Protein AF-A0A2D8EIG7-F1 (afdb_monomer_lite)

Sequence (64 aa):
MERFLAWRILPRLMMFVMTFMYIRVIEWFMSLPPDAMTSQATALTATVTGAMTGAFAVWLGSEK

Secondary structure (DSSP, 8-state):
-HHHHHTTHHHHHHHHHHHHHHHHHHHHHHHS-TTT--HHHHHHHHHHHHHHHHHHHHHHHHT-

pLDDT: mean 83.29, std 14.2, range [49.44, 95.94]

Structure (mmCIF, N/CA/C/O backbone):
data_AF-A0A2D8EIG7-F1
#
_entry.id   AF-A0A2D8EIG7-F1
#
loop_
_atom_site.group_PDB
_atom_site.id
_atom_site.type_symbol
_atom_site.label_atom_id
_atom_site.label_alt_id
_atom_site.label_comp_id
_atom_site.label_asym_id
_atom_site.label_entity_id
_atom_site.label_seq_id
_atom_site.pdbx_PDB_ins_code
_atom_site.Cartn_x
_atom_site.Cartn_y
_atom_site.Cartn_z
_atom_site.occupancy
_atom_site.B_iso_or_equiv
_atom_site.auth_seq_id
_atom_site.auth_comp_id
_atom_site.auth_asym_id
_atom_site.auth_atom_id
_atom_site.pdbx_PDB_model_num
ATOM 1 N N . MET A 1 1 ? -28.767 -1.962 15.095 1.00 49.44 1 MET A N 1
ATOM 2 C CA . MET A 1 1 ? -27.804 -1.071 14.408 1.00 49.44 1 MET A CA 1
ATOM 3 C C . MET A 1 1 ? -26.654 -0.658 15.336 1.00 49.44 1 MET A C 1
ATOM 5 O O . MET A 1 1 ? -25.509 -0.710 14.913 1.00 49.44 1 MET A O 1
ATOM 9 N N . GLU A 1 2 ? -26.915 -0.385 16.620 1.00 49.81 2 GLU A N 1
ATOM 10 C CA . GLU A 1 2 ? -25.896 0.031 17.608 1.00 49.81 2 GLU A CA 1
ATOM 11 C C . GLU A 1 2 ? -24.822 -1.030 17.931 1.00 49.81 2 GLU A C 1
ATOM 13 O O . GLU A 1 2 ? -23.654 -0.695 18.102 1.00 49.81 2 GLU A O 1
ATOM 18 N N . ARG A 1 3 ? -25.158 -2.330 17.923 1.00 50.12 3 ARG A N 1
ATOM 19 C CA . ARG A 1 3 ? -24.183 -3.414 18.187 1.00 50.12 3 ARG A CA 1
ATOM 20 C C . ARG A 1 3 ? -23.150 -3.631 17.068 1.00 50.12 3 ARG A C 1
ATOM 22 O O . ARG A 1 3 ? -22.052 -4.097 17.345 1.00 50.12 3 ARG A O 1
ATOM 29 N N . PHE A 1 4 ? -23.476 -3.269 15.824 1.00 49.72 4 PHE A N 1
ATOM 30 C CA . PHE A 1 4 ? -22.571 -3.412 14.671 1.00 49.72 4 PHE A CA 1
ATOM 31 C C . PHE A 1 4 ? -21.498 -2.308 14.650 1.00 49.72 4 PHE A C 1
ATOM 33 O O . PHE A 1 4 ? -20.348 -2.551 14.287 1.00 49.72 4 PHE A O 1
ATOM 40 N N . LEU A 1 5 ? -21.866 -1.112 15.121 1.00 52.59 5 LEU A N 1
ATOM 41 C CA . LEU A 1 5 ? -20.951 0.001 15.386 1.00 52.59 5 LEU A CA 1
ATOM 42 C C . LEU A 1 5 ? -20.090 -0.256 16.635 1.00 52.59 5 LEU A C 1
ATOM 44 O O . LEU A 1 5 ? -18.892 0.014 16.607 1.00 52.59 5 LEU A O 1
ATOM 48 N N . ALA A 1 6 ? -20.663 -0.858 17.688 1.00 54.16 6 ALA A N 1
ATOM 49 C CA . ALA A 1 6 ? -19.956 -1.158 18.938 1.00 54.16 6 ALA A CA 1
ATOM 50 C C . ALA A 1 6 ? -18.772 -2.132 18.774 1.00 54.16 6 ALA A C 1
ATOM 52 O O . 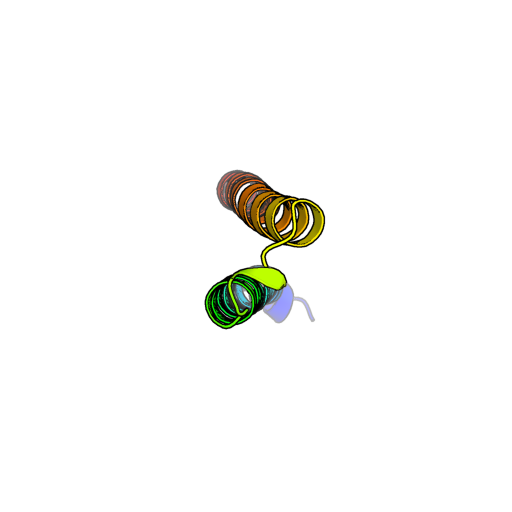ALA A 1 6 ? -17.803 -2.052 19.520 1.00 54.16 6 ALA A O 1
ATOM 53 N N . TRP A 1 7 ? -18.821 -3.040 17.794 1.00 58.25 7 TRP A N 1
ATOM 54 C CA . TRP A 1 7 ? -17.748 -4.016 17.551 1.00 58.25 7 TRP A CA 1
ATOM 55 C C . TRP A 1 7 ? -16.658 -3.534 16.581 1.00 58.25 7 TRP A C 1
ATOM 57 O O . TRP A 1 7 ? -15.729 -4.293 16.294 1.00 58.25 7 TRP A O 1
ATOM 67 N N . ARG A 1 8 ? -16.762 -2.305 16.042 1.00 64.12 8 ARG A N 1
ATOM 68 C CA . ARG A 1 8 ? -15.850 -1.762 15.009 1.00 64.12 8 ARG A CA 1
ATOM 69 C C . ARG A 1 8 ? -15.554 -2.761 13.869 1.00 64.12 8 ARG A C 1
ATOM 71 O O . ARG A 1 8 ? -14.464 -2.768 13.295 1.00 64.12 8 ARG A O 1
ATOM 78 N N . ILE A 1 9 ? -16.535 -3.594 13.508 1.00 71.31 9 ILE A N 1
ATOM 79 C CA . ILE A 1 9 ? -16.396 -4.614 12.453 1.00 71.31 9 ILE A CA 1
ATOM 80 C C . ILE A 1 9 ? -16.160 -3.962 11.091 1.00 71.31 9 ILE A C 1
ATOM 82 O O . ILE A 1 9 ? -15.322 -4.437 10.336 1.00 71.31 9 ILE A O 1
ATOM 86 N N . LEU A 1 10 ? -16.846 -2.853 10.799 1.00 72.31 10 LEU A N 1
ATOM 87 C CA . LEU A 1 10 ? -16.692 -2.099 9.550 1.00 72.31 10 LEU A CA 1
ATOM 88 C C . LEU A 1 10 ? -15.244 -1.618 9.323 1.00 72.31 10 LEU A C 1
ATOM 90 O O . LEU A 1 10 ? -14.680 -1.970 8.291 1.00 72.31 10 LEU A O 1
ATOM 94 N N . PRO A 1 11 ? -14.599 -0.909 10.274 1.00 75.75 11 PRO A N 1
ATOM 95 C CA . PRO A 1 11 ? -13.182 -0.558 10.168 1.00 75.75 11 PRO A CA 1
ATOM 96 C C . PRO A 1 11 ? -12.258 -1.766 9.972 1.00 75.75 11 PRO A C 1
ATOM 98 O O . PRO A 1 11 ? -11.365 -1.728 9.132 1.00 75.75 11 PRO A O 1
ATOM 101 N N . ARG A 1 12 ? -12.477 -2.861 10.711 1.00 77.25 12 ARG A N 1
ATOM 102 C CA . ARG A 1 12 ? -11.640 -4.072 10.609 1.00 77.25 12 ARG A CA 1
ATOM 103 C C . ARG A 1 12 ? -11.805 -4.784 9.265 1.00 77.25 12 ARG A C 1
ATOM 105 O O . ARG A 1 12 ? -10.818 -5.197 8.664 1.00 77.25 12 ARG A O 1
ATOM 112 N N . LEU A 1 13 ? -13.035 -4.880 8.766 1.00 83.50 13 LEU A N 1
ATOM 113 C CA . LEU A 1 13 ? -13.333 -5.406 7.436 1.00 83.50 13 LEU A CA 1
ATOM 114 C C . LEU A 1 13 ? -12.693 -4.529 6.354 1.00 83.50 13 LEU A C 1
ATOM 116 O O . LEU A 1 13 ? -12.098 -5.044 5.414 1.00 83.50 13 LEU A O 1
ATOM 120 N N . MET A 1 14 ? -12.764 -3.207 6.509 1.00 81.88 14 MET A N 1
ATOM 121 C CA . MET A 1 14 ? -12.155 -2.259 5.579 1.00 81.88 14 MET A CA 1
ATOM 122 C C . MET A 1 14 ? -10.626 -2.395 5.544 1.00 81.88 14 MET A C 1
ATOM 124 O O . MET A 1 14 ? -10.048 -2.376 4.459 1.00 81.88 14 MET A O 1
ATOM 128 N N . MET A 1 15 ? -9.980 -2.639 6.691 1.00 84.56 15 MET A N 1
ATOM 129 C CA . MET A 1 15 ? -8.548 -2.966 6.761 1.00 84.56 15 MET A CA 1
ATOM 130 C C . MET A 1 15 ? -8.209 -4.280 6.052 1.00 84.56 15 MET A C 1
ATOM 132 O O . MET A 1 15 ? -7.205 -4.359 5.340 1.00 84.56 15 MET A O 1
ATOM 136 N N . PHE A 1 16 ? -9.057 -5.301 6.193 1.00 87.81 16 PHE A N 1
ATOM 137 C CA . PHE A 1 16 ? -8.878 -6.569 5.488 1.00 87.81 16 PHE A CA 1
ATOM 138 C C . PHE A 1 16 ? -8.997 -6.397 3.966 1.00 87.81 16 PHE A C 1
ATOM 140 O O . PHE A 1 16 ? -8.132 -6.863 3.227 1.00 87.81 16 PHE A O 1
ATOM 147 N N . VAL A 1 17 ? -10.011 -5.666 3.493 1.00 89.31 17 VAL A N 1
ATOM 148 C CA . VAL A 1 17 ? -10.203 -5.373 2.061 1.00 89.31 17 VAL A CA 1
ATOM 149 C C . VAL A 1 17 ? -9.034 -4.561 1.497 1.00 89.31 17 VAL A C 1
ATOM 151 O O . VAL A 1 17 ? -8.522 -4.896 0.431 1.00 89.31 17 VAL A O 1
ATOM 154 N N . MET A 1 18 ? -8.569 -3.537 2.219 1.00 86.81 18 MET A N 1
ATOM 155 C CA . MET A 1 18 ? -7.383 -2.754 1.846 1.00 86.81 18 MET A CA 1
ATOM 156 C C . MET A 1 18 ? -6.134 -3.634 1.728 1.00 86.81 18 MET A C 1
ATOM 158 O O . MET A 1 18 ? -5.412 -3.552 0.736 1.00 86.81 18 MET A O 1
ATOM 162 N N . THR A 1 19 ? -5.916 -4.527 2.696 1.00 89.25 19 THR A N 1
ATOM 163 C CA . THR A 1 19 ? -4.781 -5.462 2.688 1.00 89.25 19 THR A CA 1
ATOM 164 C C . THR A 1 19 ? -4.856 -6.436 1.515 1.00 89.25 19 THR A C 1
ATOM 166 O O . THR A 1 19 ? -3.857 -6.674 0.841 1.00 89.25 19 THR A O 1
ATOM 169 N N . PHE A 1 20 ? -6.045 -6.962 1.221 1.00 92.38 20 PHE A N 1
ATOM 170 C CA . PHE A 1 20 ? -6.256 -7.835 0.070 1.00 92.38 20 PHE A CA 1
ATOM 171 C C . PHE A 1 20 ? -5.964 -7.121 -1.257 1.00 92.38 20 PHE A C 1
ATOM 173 O O . PHE A 1 20 ? -5.265 -7.666 -2.110 1.00 92.38 20 PHE A O 1
ATOM 180 N N . MET A 1 21 ? -6.455 -5.890 -1.424 1.00 91.38 21 MET A N 1
ATOM 181 C CA . MET A 1 21 ? -6.202 -5.104 -2.636 1.00 91.38 21 MET A CA 1
ATOM 182 C C . MET A 1 21 ? -4.719 -4.765 -2.801 1.00 91.38 21 MET A C 1
ATOM 184 O O . MET A 1 21 ? -4.206 -4.826 -3.915 1.00 91.38 21 MET A O 1
ATOM 188 N N . TYR A 1 22 ? -4.012 -4.483 -1.707 1.00 91.00 22 TYR A N 1
ATOM 189 C CA . TYR A 1 22 ? -2.565 -4.275 -1.732 1.00 91.00 22 TYR A CA 1
ATOM 190 C C . TYR A 1 22 ? -1.805 -5.500 -2.250 1.00 91.00 22 TYR A 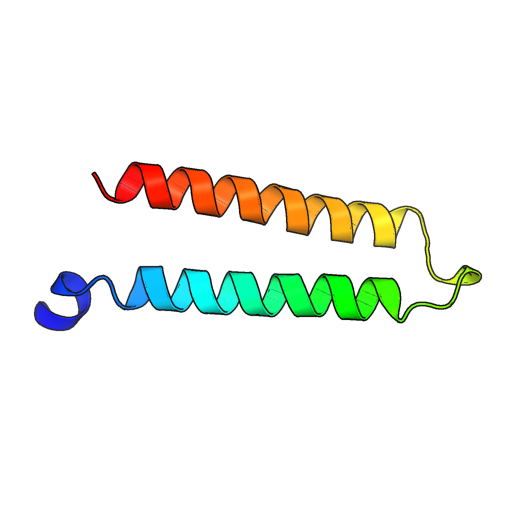C 1
ATOM 192 O O . TYR A 1 22 ? -0.996 -5.375 -3.170 1.00 91.00 22 TYR A O 1
ATOM 200 N N . ILE A 1 23 ? -2.112 -6.688 -1.717 1.00 92.44 23 ILE A N 1
ATOM 201 C CA . ILE A 1 23 ? -1.509 -7.943 -2.184 1.00 92.44 23 ILE A CA 1
ATOM 202 C C . ILE A 1 23 ? -1.768 -8.117 -3.683 1.00 92.44 23 ILE A C 1
ATOM 204 O O . ILE A 1 23 ? -0.838 -8.393 -4.434 1.00 92.44 23 ILE A O 1
ATOM 208 N N . ARG A 1 24 ? -2.998 -7.857 -4.141 1.00 95.00 24 ARG A N 1
ATOM 209 C CA . ARG A 1 24 ? -3.357 -7.968 -5.561 1.00 95.00 24 ARG A CA 1
ATOM 210 C C . ARG A 1 24 ? -2.597 -7.005 -6.467 1.00 95.00 24 ARG A C 1
ATOM 212 O O . ARG A 1 24 ? -2.241 -7.395 -7.574 1.00 95.00 24 ARG A O 1
ATOM 219 N N . VAL A 1 25 ? -2.334 -5.777 -6.021 1.00 94.31 25 VAL A N 1
ATOM 220 C CA . VAL A 1 25 ? -1.539 -4.805 -6.792 1.00 94.31 25 VAL A CA 1
ATOM 221 C C . VAL A 1 25 ? -0.077 -5.246 -6.888 1.00 94.31 25 VAL A C 1
ATOM 223 O O . VAL A 1 25 ? 0.511 -5.139 -7.962 1.00 94.31 25 VAL A O 1
ATOM 226 N N . ILE A 1 26 ? 0.495 -5.798 -5.814 1.00 93.81 26 ILE A N 1
ATOM 227 C CA . ILE A 1 26 ? 1.860 -6.345 -5.849 1.00 93.81 26 ILE A CA 1
ATOM 228 C C . ILE A 1 26 ? 1.937 -7.565 -6.761 1.00 93.81 26 ILE A C 1
ATOM 230 O O . ILE A 1 26 ? 2.814 -7.621 -7.618 1.00 93.81 26 ILE A O 1
ATOM 234 N N . GLU A 1 27 ? 1.027 -8.526 -6.596 1.00 95.12 27 GLU A N 1
ATOM 235 C CA . GLU A 1 27 ? 0.974 -9.731 -7.429 1.00 95.12 27 GLU A CA 1
ATOM 236 C C . GLU A 1 27 ? 0.836 -9.365 -8.907 1.00 95.12 27 GLU A C 1
ATOM 238 O O . GLU A 1 27 ? 1.559 -9.902 -9.746 1.00 95.12 27 GLU A O 1
ATOM 243 N N . TRP A 1 28 ? -0.031 -8.398 -9.223 1.00 95.31 28 TRP A N 1
ATOM 244 C CA . TRP A 1 28 ? -0.150 -7.859 -10.571 1.00 95.31 28 TRP A CA 1
ATOM 245 C C . TRP A 1 28 ? 1.177 -7.274 -11.063 1.00 95.31 28 TRP A C 1
ATOM 247 O O . TRP A 1 28 ? 1.654 -7.690 -12.116 1.00 95.31 28 TRP A O 1
ATOM 257 N N . PHE A 1 29 ? 1.806 -6.369 -10.306 1.00 94.75 29 PHE A N 1
ATOM 258 C CA . PHE A 1 29 ? 3.050 -5.720 -10.727 1.00 94.75 29 PHE A CA 1
ATOM 259 C C . PHE A 1 29 ? 4.197 -6.723 -10.917 1.00 94.75 29 PHE A C 1
ATOM 261 O O . PHE A 1 29 ? 4.943 -6.622 -11.886 1.00 94.75 29 PHE A O 1
ATOM 268 N N . MET A 1 30 ? 4.307 -7.727 -10.042 1.00 94.69 30 MET A N 1
ATOM 269 C CA . MET A 1 30 ? 5.302 -8.801 -10.152 1.00 94.69 30 MET A CA 1
ATOM 270 C C . MET A 1 30 ? 5.024 -9.768 -11.309 1.00 94.69 30 MET A C 1
ATOM 272 O O . MET A 1 30 ? 5.946 -10.431 -11.776 1.00 94.69 30 MET A O 1
ATOM 276 N N . SER A 1 31 ? 3.773 -9.864 -11.765 1.00 95.94 31 SER A N 1
ATOM 277 C CA . SER A 1 31 ? 3.401 -10.678 -12.928 1.00 95.94 31 SER A CA 1
ATOM 278 C C . SER A 1 31 ? 3.678 -9.993 -14.271 1.00 95.94 31 SER A C 1
ATOM 280 O O . SER A 1 31 ? 3.599 -10.648 -15.311 1.00 95.94 31 SER A O 1
ATOM 282 N N . LEU A 1 32 ? 3.987 -8.690 -14.269 1.00 94.88 32 LEU A N 1
ATOM 283 C CA . LEU A 1 32 ? 4.263 -7.952 -15.496 1.00 94.88 32 LEU A CA 1
ATOM 284 C C . LEU A 1 32 ? 5.580 -8.421 -16.129 1.00 94.88 32 LEU A C 1
ATOM 286 O O . LEU A 1 32 ? 6.580 -8.587 -15.426 1.00 94.88 32 LEU A O 1
ATOM 290 N N .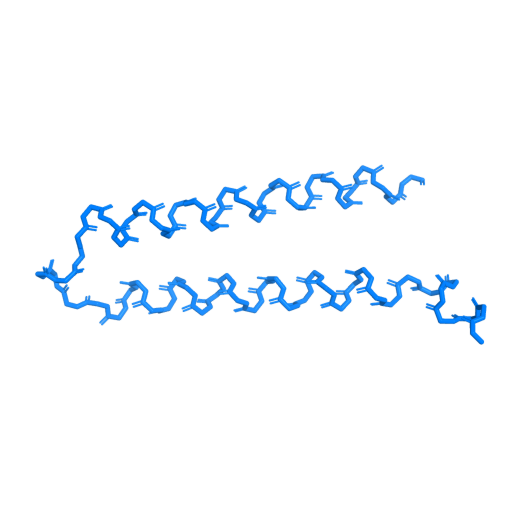 PRO A 1 33 ? 5.623 -8.587 -17.461 1.00 95.19 33 PRO A N 1
ATOM 291 C CA . PRO A 1 33 ? 6.881 -8.793 -18.156 1.00 95.19 33 PRO A CA 1
ATOM 292 C C . PRO A 1 33 ? 7.750 -7.518 -18.089 1.00 95.19 33 PRO A C 1
ATOM 294 O O . PRO A 1 33 ? 7.217 -6.419 -17.894 1.00 95.19 33 PRO A O 1
ATOM 297 N N . PRO A 1 34 ? 9.085 -7.627 -18.245 1.00 90.94 34 PRO A N 1
ATOM 298 C CA . PRO A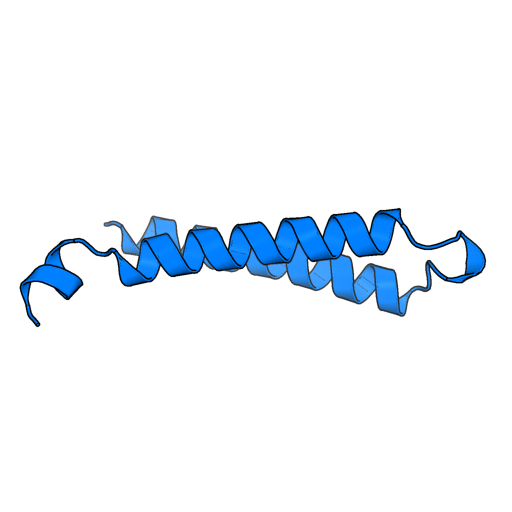 1 34 ? 10.006 -6.507 -18.021 1.00 90.94 34 PRO A CA 1
ATOM 299 C C . PRO A 1 34 ? 9.715 -5.254 -18.860 1.00 90.94 34 PRO A C 1
ATOM 301 O O . PRO A 1 34 ? 9.946 -4.138 -18.405 1.00 90.94 34 PRO A O 1
ATOM 304 N N . ASP A 1 35 ? 9.182 -5.422 -20.068 1.00 93.38 35 ASP A N 1
ATOM 305 C CA . ASP A 1 35 ? 8.779 -4.344 -20.977 1.00 93.38 35 ASP A CA 1
ATOM 306 C C . ASP A 1 35 ? 7.506 -3.609 -20.523 1.00 93.38 35 ASP A C 1
ATOM 308 O O . ASP A 1 35 ? 7.322 -2.432 -20.835 1.00 93.38 35 ASP A O 1
ATOM 312 N N . ALA A 1 36 ? 6.652 -4.269 -19.737 1.00 91.69 36 ALA A N 1
ATOM 313 C CA . ALA A 1 36 ? 5.432 -3.693 -19.178 1.00 91.69 36 ALA A CA 1
ATOM 314 C C . ALA A 1 36 ? 5.636 -3.045 -17.794 1.00 91.69 36 ALA A C 1
ATOM 316 O O . ALA A 1 36 ? 4.737 -2.352 -17.305 1.00 91.69 36 ALA A O 1
ATOM 317 N N . MET A 1 37 ? 6.812 -3.204 -17.171 1.00 93.19 37 MET A N 1
ATOM 318 C CA . MET A 1 37 ? 7.198 -2.556 -15.905 1.00 93.19 37 MET A CA 1
ATOM 319 C C . MET A 1 37 ? 7.527 -1.065 -16.096 1.00 93.19 37 MET A C 1
ATOM 321 O O . MET A 1 37 ? 8.616 -0.577 -15.797 1.00 93.19 37 MET A O 1
ATOM 325 N N . THR A 1 38 ? 6.562 -0.319 -16.620 1.00 95.19 38 THR A N 1
ATOM 326 C CA . THR A 1 38 ? 6.700 1.107 -16.918 1.00 95.19 38 THR A CA 1
ATOM 327 C C . THR A 1 38 ? 6.846 1.955 -15.649 1.00 95.19 38 THR A C 1
ATOM 329 O O . THR A 1 38 ? 6.469 1.555 -14.538 1.00 95.19 38 THR A O 1
ATOM 332 N N . SER A 1 39 ? 7.341 3.187 -15.803 1.00 95.25 39 SER A N 1
ATOM 333 C CA . SER A 1 39 ? 7.411 4.155 -14.700 1.00 95.25 39 SER A CA 1
ATOM 334 C C . SER A 1 39 ? 6.031 4.457 -14.111 1.00 95.25 39 SE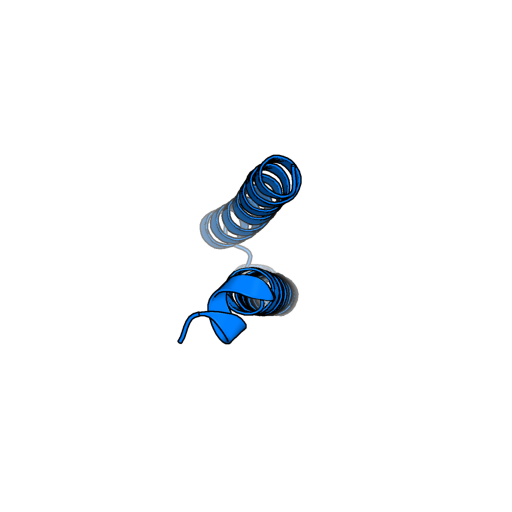R A C 1
ATOM 336 O O . SER A 1 39 ? 5.913 4.653 -12.906 1.00 95.25 39 SER A O 1
ATOM 338 N N . GLN A 1 40 ? 4.977 4.438 -14.932 1.00 94.38 40 GLN A N 1
ATOM 339 C CA . GLN A 1 40 ? 3.594 4.631 -14.496 1.00 94.38 40 GLN A CA 1
ATOM 340 C C . GLN A 1 40 ? 3.114 3.463 -13.624 1.00 94.38 40 GLN A C 1
ATOM 342 O O . GLN A 1 40 ? 2.546 3.697 -12.558 1.00 94.38 40 GLN A O 1
ATOM 347 N N . ALA A 1 41 ? 3.382 2.216 -14.032 1.00 92.50 41 ALA A N 1
ATOM 348 C CA . ALA A 1 41 ? 3.040 1.027 -13.244 1.00 92.50 41 ALA A CA 1
ATOM 349 C C . ALA A 1 41 ? 3.788 1.002 -11.899 1.00 92.50 41 ALA A C 1
ATOM 351 O O . ALA A 1 41 ? 3.208 0.690 -10.855 1.00 92.50 41 ALA A O 1
ATOM 352 N N . THR A 1 42 ? 5.060 1.409 -11.910 1.00 94.38 42 THR A N 1
ATOM 353 C CA . THR A 1 42 ? 5.880 1.536 -10.698 1.00 94.38 42 THR A CA 1
ATOM 354 C C . THR A 1 42 ? 5.335 2.629 -9.773 1.00 94.38 42 THR A C 1
ATOM 356 O O . THR A 1 42 ? 5.165 2.397 -8.577 1.00 94.38 42 THR A O 1
ATOM 359 N N . ALA A 1 43 ? 4.999 3.803 -10.319 1.00 95.50 43 ALA A N 1
ATOM 360 C CA . ALA A 1 43 ? 4.440 4.921 -9.560 1.00 95.50 43 ALA A CA 1
ATOM 361 C C . ALA A 1 43 ? 3.076 4.584 -8.940 1.00 95.50 43 ALA A C 1
ATOM 363 O O . ALA A 1 43 ? 2.825 4.931 -7.783 1.00 95.50 43 ALA A O 1
ATOM 364 N N . LEU A 1 44 ? 2.214 3.868 -9.671 1.00 93.19 44 LEU A N 1
ATOM 365 C CA . LEU A 1 44 ? 0.941 3.366 -9.153 1.00 93.19 44 LEU A CA 1
ATOM 366 C C . LEU A 1 44 ? 1.172 2.425 -7.967 1.00 93.19 44 LEU A C 1
ATOM 368 O O . LEU A 1 44 ? 0.613 2.646 -6.893 1.00 93.19 44 LEU A O 1
ATOM 372 N N . THR A 1 45 ? 2.030 1.418 -8.145 1.00 93.69 45 THR A N 1
ATOM 373 C CA . THR A 1 45 ? 2.335 0.424 -7.106 1.00 93.69 45 THR A CA 1
ATOM 374 C C . THR A 1 45 ? 2.898 1.097 -5.853 1.00 93.69 45 THR A C 1
ATOM 376 O O . THR A 1 45 ? 2.397 0.866 -4.756 1.00 93.69 45 THR A O 1
ATOM 379 N N . ALA A 1 46 ? 3.858 2.016 -6.006 1.00 94.12 46 ALA A N 1
ATOM 380 C CA . ALA A 1 46 ? 4.427 2.779 -4.893 1.00 94.12 46 ALA A CA 1
ATOM 381 C C . ALA A 1 46 ? 3.384 3.651 -4.169 1.00 94.12 46 ALA A C 1
ATOM 383 O O . ALA A 1 46 ? 3.385 3.728 -2.939 1.00 94.12 46 ALA A O 1
ATOM 384 N N . THR A 1 47 ? 2.472 4.279 -4.917 1.00 93.50 47 THR A N 1
ATOM 385 C CA . THR A 1 47 ? 1.404 5.118 -4.354 1.00 93.50 47 THR A CA 1
ATOM 386 C C . THR A 1 47 ? 0.428 4.290 -3.522 1.00 93.50 47 THR A C 1
ATOM 388 O O . THR A 1 47 ? 0.071 4.700 -2.417 1.00 93.50 47 THR A O 1
ATOM 391 N N . VAL A 1 48 ? 0.031 3.108 -4.005 1.00 91.69 48 VAL A N 1
ATOM 392 C CA . VAL A 1 48 ? -0.848 2.189 -3.262 1.00 91.69 48 VAL A CA 1
ATOM 393 C C . VAL A 1 48 ? -0.171 1.710 -1.972 1.00 91.69 48 VAL A C 1
ATOM 395 O O . VAL A 1 48 ? -0.798 1.739 -0.912 1.00 91.69 48 VAL A O 1
ATOM 398 N N . THR A 1 49 ? 1.119 1.360 -2.023 1.00 90.69 49 THR A N 1
ATOM 399 C CA . THR A 1 49 ? 1.907 1.006 -0.827 1.00 90.69 49 THR A CA 1
ATOM 400 C C . THR A 1 49 ? 1.960 2.155 0.183 1.00 90.69 49 THR A C 1
ATOM 402 O O . THR A 1 49 ? 1.734 1.952 1.376 1.00 90.69 49 THR A O 1
ATOM 405 N N . GLY A 1 50 ? 2.219 3.383 -0.279 1.00 91.12 50 GLY A N 1
ATOM 406 C CA . GLY A 1 50 ? 2.249 4.569 0.581 1.00 91.12 50 GLY A CA 1
ATOM 407 C C . GLY A 1 50 ? 0.892 4.874 1.223 1.00 91.12 50 GLY A C 1
ATOM 408 O O . GLY A 1 50 ? 0.821 5.161 2.421 1.00 91.12 50 GLY A O 1
ATOM 409 N N . ALA A 1 51 ? -0.193 4.747 0.454 1.00 90.31 51 ALA A N 1
ATOM 410 C CA . ALA A 1 51 ? -1.556 4.930 0.946 1.00 90.31 51 ALA A CA 1
ATOM 411 C C . ALA A 1 51 ? -1.914 3.921 2.049 1.00 90.31 51 ALA A C 1
ATOM 413 O O . ALA A 1 51 ? -2.567 4.295 3.025 1.00 90.31 51 ALA A O 1
ATOM 414 N N . MET A 1 52 ? -1.440 2.674 1.943 1.00 88.19 52 MET A N 1
ATOM 415 C CA . MET A 1 52 ? -1.642 1.653 2.974 1.00 88.19 52 MET A CA 1
ATOM 416 C C . MET A 1 52 ? -1.006 2.066 4.304 1.00 88.19 52 MET A C 1
ATOM 418 O O . MET A 1 52 ? -1.686 2.057 5.329 1.00 88.19 52 MET A O 1
ATOM 422 N N . THR A 1 53 ? 0.250 2.517 4.295 1.00 88.06 53 THR A N 1
ATOM 423 C CA . THR A 1 53 ? 0.925 3.027 5.502 1.00 88.06 53 THR A CA 1
ATOM 424 C C . THR A 1 53 ? 0.154 4.186 6.138 1.00 88.06 53 THR A C 1
ATOM 426 O O . THR A 1 53 ? -0.042 4.203 7.354 1.00 88.06 53 THR A O 1
ATOM 429 N N . GLY A 1 54 ? -0.343 5.125 5.323 1.00 86.81 54 GLY A N 1
ATOM 430 C CA . GLY A 1 54 ? -1.178 6.233 5.798 1.00 86.81 54 GLY A CA 1
ATOM 431 C C . GLY A 1 54 ? -2.482 5.758 6.446 1.00 86.81 54 GLY A C 1
ATOM 432 O O . GLY A 1 54 ? -2.823 6.199 7.544 1.00 86.81 54 GLY A O 1
ATOM 433 N N . ALA A 1 55 ? -3.182 4.814 5.813 1.00 84.88 55 ALA A N 1
ATOM 434 C CA . ALA A 1 55 ? -4.418 4.241 6.341 1.00 84.88 55 ALA A CA 1
ATOM 435 C C . ALA A 1 55 ? -4.195 3.490 7.667 1.00 84.88 55 ALA A C 1
ATOM 437 O O . ALA A 1 55 ? -4.965 3.683 8.610 1.00 84.88 55 ALA A O 1
ATOM 438 N N . PHE A 1 56 ? -3.118 2.702 7.783 1.00 82.88 56 PHE A N 1
ATOM 439 C CA . PHE A 1 56 ? -2.744 2.035 9.039 1.00 82.88 56 PHE A CA 1
ATOM 440 C C . PHE A 1 56 ? -2.430 3.034 10.154 1.00 82.88 56 PHE A C 1
ATOM 442 O O . PHE A 1 56 ? -2.887 2.845 11.281 1.00 82.88 56 PHE A O 1
ATOM 449 N N . ALA A 1 57 ? -1.688 4.105 9.857 1.00 84.75 57 ALA A N 1
ATOM 450 C CA . ALA A 1 57 ? -1.352 5.129 10.844 1.00 84.75 57 ALA A CA 1
ATOM 451 C C . ALA A 1 57 ? -2.604 5.838 11.389 1.00 84.75 57 ALA A C 1
ATOM 453 O O . ALA A 1 57 ? -2.741 6.007 12.603 1.00 84.75 57 ALA A O 1
ATOM 454 N N . VAL A 1 58 ? -3.546 6.198 10.510 1.00 81.38 58 VAL A N 1
ATOM 455 C CA . VAL A 1 58 ? -4.835 6.791 10.907 1.00 81.38 58 VAL A CA 1
ATOM 456 C C . VAL A 1 58 ? -5.659 5.807 11.738 1.00 81.38 58 VAL A C 1
ATOM 458 O O . VAL A 1 58 ? -6.245 6.200 12.749 1.00 81.38 58 VAL A O 1
ATOM 461 N N . TRP A 1 59 ? -5.688 4.529 11.352 1.00 76.69 59 TRP A N 1
ATOM 462 C CA . TRP A 1 59 ? -6.437 3.499 12.070 1.00 76.69 59 TRP A CA 1
ATOM 463 C C . TRP A 1 59 ? -5.886 3.255 13.483 1.00 76.69 59 TRP A C 1
ATOM 465 O O . TRP A 1 59 ? -6.649 3.352 14.442 1.00 76.69 59 TRP A O 1
ATOM 475 N N . LEU A 1 60 ? -4.569 3.053 13.627 1.00 78.88 60 LEU A N 1
ATOM 476 C CA . LEU A 1 60 ? -3.896 2.912 14.929 1.00 78.88 60 LEU A CA 1
ATOM 477 C C . LEU A 1 60 ? -4.086 4.156 15.810 1.00 78.88 60 LEU A C 1
ATOM 479 O O . LEU A 1 60 ? -4.267 4.044 17.020 1.00 78.88 60 LEU A O 1
ATOM 483 N N . GLY A 1 61 ? -4.086 5.351 15.210 1.00 74.62 61 GLY A N 1
ATOM 484 C CA . GLY A 1 61 ? -4.388 6.598 15.915 1.00 74.62 61 GLY A CA 1
ATOM 485 C C . GLY A 1 61 ? -5.846 6.710 16.377 1.00 74.62 61 GLY A C 1
ATOM 486 O O . GLY A 1 61 ? -6.109 7.335 17.402 1.00 74.62 61 GLY A O 1
ATO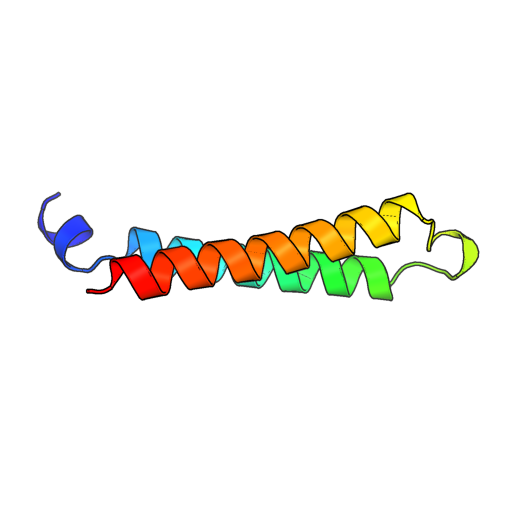M 487 N N . SER A 1 62 ? -6.778 6.083 15.653 1.00 69.19 62 SER A N 1
ATOM 488 C CA . SER A 1 62 ? -8.220 6.075 15.946 1.00 69.19 62 SER A CA 1
ATOM 489 C C . SER A 1 62 ? -8.642 4.972 16.928 1.00 69.19 62 SER A C 1
ATOM 491 O O . SER A 1 62 ? -9.791 4.953 17.373 1.00 69.19 62 SER A O 1
ATOM 493 N N . GLU A 1 63 ? -7.760 4.018 17.245 1.00 62.91 63 GLU A N 1
ATOM 494 C CA . GLU A 1 63 ? -7.984 2.957 18.244 1.00 62.91 63 GLU A CA 1
ATOM 495 C C . GLU A 1 63 ? -7.667 3.397 19.688 1.00 62.91 63 GLU A C 1
ATOM 497 O O . GLU A 1 63 ? -7.699 2.575 20.600 1.00 62.91 63 GLU A O 1
ATOM 502 N N . LYS A 1 64 ? -7.421 4.696 19.904 1.00 52.69 64 LYS A N 1
ATOM 503 C CA . LYS A 1 64 ? -7.417 5.319 21.235 1.00 52.69 64 LYS A CA 1
ATOM 504 C C . LYS A 1 64 ? -8.826 5.553 21.774 1.00 52.69 64 LYS A C 1
ATOM 506 O O . LYS A 1 64 ? -9.744 5.818 20.961 1.00 52.69 64 LYS A O 1
#

Radius of gyration: 15.59 Å; chains: 1; bounding box: 38×18×42 Å

Foldseek 3Di:
DVVVVVVCVVLVVVLVVLVVVLVVLVVVLVPDDPVRNDPVSVVVNVVSVVVNVVSVVVVVVVVD